Protein AF-A0A2D8CSH1-F1 (afdb_monomer_lite)

Radius of gyration: 17.4 Å; chains: 1; bounding box: 44×32×52 Å

Foldseek 3Di:
DPPQFDWWADQVFTDARHHVVVVVVVCVVVLHKDKDFDFPQDQDRVLLVVLRVVCRNVDPPDDGCVSVQVSRCVSVVHHDPDPDPVSVVVVCVVVVGGPDMDIGSDPPVPPPHDPPDPDDDPVNVVVVVVVVVVVVVVVVVVVVD

Secondary structure (DSSP, 8-state):
-BTTEEEEEETTEEEEEEEHHHHHHHHHHTT--EEEEEE-----HHHHHHHHHHTSS--TT--TTHHHHHHHHHHHTS----SSHHHHHHHHHHTT-EEEEEEESS-STTTTS--------HHHHHHHHHHHHHHHHHHHHHHT-

pLDDT: mean 80.92, std 12.65, range [40.88, 94.69]

Sequence (145 aa):
MLGNKYYSCTVNGLKLGFSFTQFFQILSRKKQKVVIFNTSLNLDKKLVESVFVEYQNLGVDYSCYKPLKRCFELVKNKPINAEFVYELIELLTVENNITATYHFGFDLISNDKLVEIPRYNKQDVVNCINNAKIELERKIKTAVY

Structure (mmCIF, N/CA/C/O backbone):
data_AF-A0A2D8CSH1-F1
#
_entry.id   AF-A0A2D8CSH1-F1
#
loop_
_atom_site.group_PDB
_atom_site.id
_atom_site.type_symbol
_atom_site.label_atom_id
_atom_site.label_alt_id
_atom_site.label_comp_id
_atom_site.label_asym_id
_atom_site.label_entity_id
_atom_site.label_seq_id
_atom_site.pdbx_PDB_ins_code
_atom_site.Cartn_x
_atom_site.Cartn_y
_atom_site.Cartn_z
_atom_site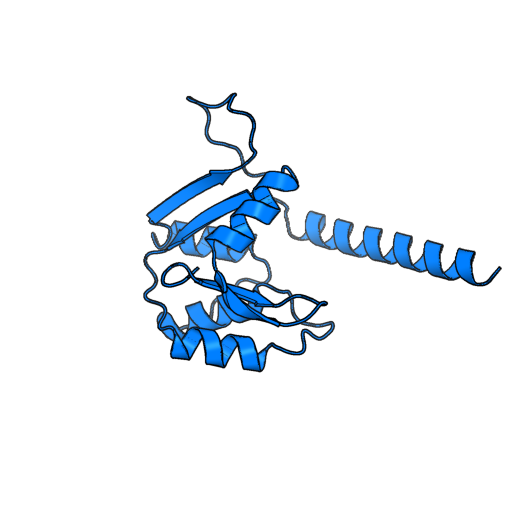.occupancy
_atom_site.B_iso_or_equiv
_atom_site.auth_seq_id
_atom_site.auth_comp_id
_atom_site.auth_asym_id
_atom_site.auth_atom_id
_atom_site.pdbx_PDB_model_num
ATOM 1 N N . MET A 1 1 ? -0.593 -4.639 4.825 1.00 81.06 1 MET A N 1
ATOM 2 C CA . MET A 1 1 ? -0.342 -6.009 5.332 1.00 81.06 1 MET A CA 1
ATOM 3 C C . MET A 1 1 ? -1.636 -6.520 5.917 1.00 81.06 1 MET A C 1
ATOM 5 O O . MET A 1 1 ? -2.386 -5.702 6.428 1.00 81.06 1 MET A O 1
ATOM 9 N N . LEU A 1 2 ? -1.891 -7.824 5.860 1.00 83.06 2 LEU A N 1
ATOM 10 C CA . LEU A 1 2 ? -3.068 -8.414 6.495 1.00 83.06 2 LEU A CA 1
ATOM 11 C C . LEU A 1 2 ? -2.696 -9.778 7.078 1.00 83.06 2 LEU A C 1
ATOM 13 O O . LEU A 1 2 ? -2.189 -10.626 6.348 1.00 83.06 2 LEU A O 1
ATOM 17 N N . GLY A 1 3 ? -2.877 -9.970 8.389 1.00 82.56 3 GLY A N 1
ATOM 18 C CA . GLY A 1 3 ? -2.579 -11.239 9.071 1.00 82.56 3 GLY A CA 1
ATOM 19 C C . GLY A 1 3 ? -1.148 -11.755 8.847 1.00 82.56 3 GLY A C 1
ATOM 20 O O . GLY A 1 3 ? -0.965 -12.896 8.431 1.00 82.56 3 GLY A O 1
ATOM 21 N N . ASN A 1 4 ? -0.128 -10.909 9.045 1.00 83.69 4 ASN A N 1
ATOM 22 C CA . ASN A 1 4 ? 1.294 -11.201 8.762 1.00 83.69 4 ASN A CA 1
ATOM 23 C C . ASN A 1 4 ? 1.622 -11.556 7.301 1.00 83.69 4 ASN A C 1
ATOM 25 O O . ASN A 1 4 ? 2.725 -12.025 6.996 1.00 83.69 4 ASN A O 1
ATOM 29 N N . LYS A 1 5 ? 0.690 -11.304 6.377 1.00 90.19 5 LYS A N 1
ATOM 30 C CA . LYS A 1 5 ? 0.899 -11.474 4.944 1.00 90.19 5 LYS A CA 1
ATOM 31 C C . LYS A 1 5 ? 1.065 -10.137 4.229 1.00 90.19 5 LYS A C 1
ATOM 33 O O . LYS A 1 5 ? 0.420 -9.128 4.544 1.00 90.19 5 LYS A O 1
ATOM 38 N N . TYR A 1 6 ? 1.957 -10.151 3.253 1.00 90.31 6 TYR A N 1
ATOM 39 C CA . TYR A 1 6 ? 2.284 -9.050 2.370 1.00 90.31 6 TYR A CA 1
ATOM 40 C C . TYR A 1 6 ? 1.605 -9.244 1.014 1.00 90.31 6 TYR A C 1
ATOM 42 O O . TYR A 1 6 ? 1.632 -10.338 0.445 1.00 90.31 6 TYR A O 1
ATOM 50 N N . TYR A 1 7 ? 1.026 -8.154 0.516 1.00 90.69 7 TYR A N 1
ATOM 51 C CA . TYR A 1 7 ? 0.347 -8.077 -0.769 1.00 90.69 7 TYR A CA 1
ATOM 52 C C . TYR A 1 7 ? 0.901 -6.867 -1.515 1.00 90.69 7 TYR A C 1
ATOM 54 O O . TYR A 1 7 ? 0.975 -5.776 -0.942 1.00 90.69 7 TYR A O 1
ATOM 62 N N . SER A 1 8 ? 1.320 -7.052 -2.762 1.00 88.00 8 SER A N 1
ATOM 63 C CA . SER A 1 8 ? 1.754 -5.953 -3.620 1.00 88.00 8 SER A CA 1
ATOM 64 C C . SER A 1 8 ? 1.521 -6.255 -5.085 1.00 88.00 8 SER A C 1
ATOM 66 O O . SER A 1 8 ? 1.567 -7.407 -5.509 1.00 88.00 8 SER A O 1
ATOM 68 N N . CYS A 1 9 ? 1.311 -5.193 -5.856 1.00 86.06 9 CYS A N 1
ATOM 69 C CA . CYS A 1 9 ? 1.357 -5.251 -7.302 1.00 86.06 9 CYS A CA 1
ATOM 70 C C . CYS A 1 9 ? 2.485 -4.342 -7.793 1.00 86.06 9 CYS A C 1
ATOM 72 O O . CYS A 1 9 ? 2.626 -3.207 -7.333 1.00 86.06 9 CYS A O 1
ATOM 74 N N . THR A 1 10 ? 3.327 -4.858 -8.683 1.00 79.38 10 THR A N 1
ATOM 75 C CA . THR A 1 10 ? 4.445 -4.124 -9.286 1.00 79.38 10 THR A CA 1
ATOM 76 C C . THR A 1 10 ? 4.508 -4.430 -10.776 1.00 79.38 10 THR A C 1
ATOM 78 O O . THR A 1 10 ? 3.927 -5.413 -11.224 1.00 79.38 10 THR A O 1
ATOM 81 N N . VAL A 1 11 ? 5.275 -3.650 -11.540 1.00 74.62 11 VAL A N 1
ATOM 82 C CA . VAL A 1 11 ? 5.567 -3.96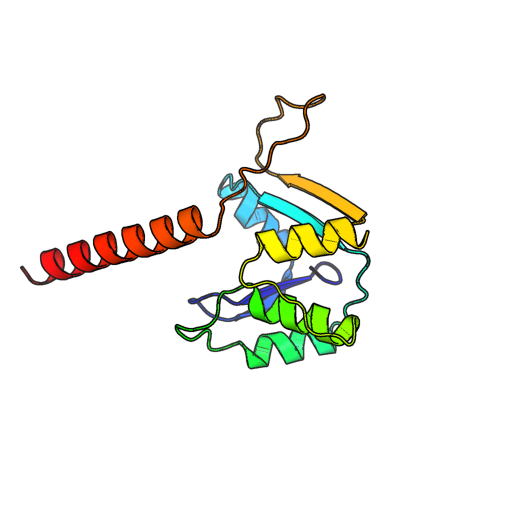5 -12.953 1.00 74.62 11 VAL A CA 1
ATOM 83 C C . VAL A 1 11 ? 6.193 -5.354 -13.140 1.00 74.62 11 VAL A C 1
ATOM 85 O O . VAL A 1 11 ? 6.062 -5.956 -14.195 1.00 74.62 11 VAL A O 1
ATOM 88 N N . ASN A 1 12 ? 6.828 -5.891 -12.093 1.00 74.69 12 ASN A N 1
ATOM 89 C CA . ASN A 1 12 ? 7.425 -7.227 -12.079 1.00 74.69 12 ASN A CA 1
ATOM 90 C C . ASN A 1 12 ? 6.424 -8.327 -11.681 1.00 74.69 12 ASN A C 1
ATOM 92 O O . ASN A 1 12 ? 6.826 -9.451 -11.385 1.00 74.69 12 ASN A O 1
ATOM 96 N N . GLY A 1 13 ? 5.134 -7.998 -11.611 1.00 78.38 13 GLY A N 1
ATOM 97 C CA . GLY A 1 13 ? 4.058 -8.917 -11.277 1.00 78.38 13 GLY A CA 1
ATOM 98 C C . GLY A 1 13 ? 3.508 -8.759 -9.863 1.00 78.38 13 GLY A C 1
ATOM 99 O O . GLY A 1 13 ? 3.837 -7.832 -9.106 1.00 78.38 13 GLY A O 1
ATOM 100 N N . LEU A 1 14 ? 2.629 -9.703 -9.539 1.00 87.00 14 LEU A N 1
ATOM 101 C CA . LEU A 1 14 ? 1.789 -9.714 -8.354 1.00 87.00 14 LEU A CA 1
ATOM 102 C C . LEU A 1 14 ? 2.391 -10.588 -7.244 1.00 87.00 14 LEU A C 1
ATOM 104 O O . LEU A 1 14 ? 2.854 -11.701 -7.487 1.00 87.00 14 LEU A O 1
ATOM 108 N N . LYS A 1 15 ? 2.349 -10.097 -6.003 1.00 87.50 15 LYS A N 1
ATOM 109 C CA . LYS A 1 15 ? 2.684 -10.862 -4.796 1.00 87.50 15 LYS A CA 1
ATOM 110 C C . LYS A 1 15 ? 1.454 -10.930 -3.904 1.00 87.50 15 LYS A C 1
ATOM 112 O O . LYS A 1 15 ? 1.034 -9.906 -3.375 1.00 87.50 15 LYS A O 1
ATOM 117 N N . LEU A 1 16 ? 0.910 -12.130 -3.711 1.00 89.06 16 LEU A N 1
ATOM 118 C CA . LEU A 1 16 ? -0.224 -12.387 -2.819 1.00 89.06 16 LEU A CA 1
ATOM 119 C C . LEU A 1 16 ? 0.216 -13.271 -1.658 1.00 89.06 16 LEU A C 1
ATOM 121 O O . LEU A 1 16 ? 0.900 -14.271 -1.861 1.00 89.06 16 LEU A O 1
ATOM 125 N N . GLY A 1 17 ? -0.179 -12.917 -0.436 1.00 85.94 17 GLY A N 1
ATOM 126 C CA . GLY A 1 17 ? -0.021 -13.816 0.705 1.00 85.94 17 GLY A CA 1
ATOM 127 C C . GLY A 1 17 ? 1.432 -14.098 1.119 1.00 85.94 17 GLY A C 1
ATOM 128 O O . GLY A 1 17 ? 1.681 -15.075 1.834 1.00 85.94 17 GLY A O 1
ATOM 129 N N . PHE A 1 18 ? 2.401 -13.280 0.688 1.00 86.94 18 PHE A N 1
ATOM 130 C CA . PHE A 1 18 ? 3.819 -13.520 0.968 1.00 86.94 18 PHE A CA 1
ATOM 131 C C . PHE A 1 18 ? 4.122 -13.289 2.452 1.00 86.94 18 PHE A C 1
ATOM 133 O O . PHE A 1 18 ? 3.495 -12.443 3.087 1.00 86.94 18 PHE A O 1
ATOM 140 N N . SER A 1 19 ? 5.070 -14.023 3.038 1.00 89.75 19 SER A N 1
ATOM 141 C CA . SER A 1 19 ? 5.417 -13.816 4.450 1.00 89.75 19 SER A CA 1
ATOM 142 C C . SER A 1 19 ? 5.963 -12.403 4.660 1.00 89.75 19 SER A C 1
ATOM 144 O O . SER A 1 19 ? 6.964 -12.025 4.041 1.00 89.75 19 SER A O 1
ATOM 146 N N . PHE A 1 20 ? 5.332 -11.625 5.547 1.00 86.19 20 PHE A N 1
ATOM 147 C CA . PHE A 1 20 ? 5.831 -10.289 5.860 1.00 86.19 20 PHE A CA 1
ATOM 148 C C . PHE A 1 20 ? 7.241 -10.348 6.450 1.00 86.19 20 PHE A C 1
ATOM 150 O O . PHE A 1 20 ? 8.078 -9.539 6.074 1.00 86.19 20 PHE A O 1
ATOM 157 N N . THR A 1 21 ? 7.552 -11.344 7.282 1.00 87.69 21 THR A N 1
ATOM 158 C CA . THR A 1 21 ? 8.894 -11.522 7.853 1.00 87.69 21 THR A CA 1
ATOM 159 C C . THR A 1 21 ? 9.957 -11.684 6.768 1.00 87.69 21 THR A C 1
ATOM 161 O O . THR A 1 21 ? 10.997 -11.032 6.822 1.00 87.69 21 THR A O 1
ATOM 164 N N . GLN A 1 22 ? 9.686 -12.500 5.744 1.00 86.19 22 GLN A N 1
ATOM 165 C CA . GLN A 1 22 ? 10.612 -12.685 4.621 1.00 86.19 22 GLN A CA 1
ATOM 166 C C . GLN A 1 22 ? 10.767 -11.396 3.809 1.00 86.19 22 GLN A C 1
ATOM 168 O O . GLN A 1 22 ? 11.878 -11.012 3.448 1.00 86.19 22 GLN A O 1
ATOM 173 N N . PHE A 1 23 ? 9.661 -10.694 3.552 1.00 85.56 23 PHE A N 1
ATOM 174 C CA . PHE A 1 23 ? 9.699 -9.400 2.875 1.00 85.56 23 PHE A CA 1
ATOM 175 C C . PHE A 1 23 ? 10.496 -8.356 3.674 1.00 85.56 23 PHE A C 1
ATOM 177 O O . PHE A 1 23 ? 11.346 -7.659 3.123 1.00 85.56 23 PHE A O 1
ATOM 184 N N . PHE A 1 24 ? 10.279 -8.287 4.984 1.00 86.00 24 PHE A N 1
ATOM 185 C CA . PHE A 1 24 ? 10.940 -7.343 5.873 1.00 86.00 24 PHE A CA 1
ATOM 186 C C . PHE A 1 24 ? 12.447 -7.603 5.979 1.00 86.00 24 PHE A C 1
ATOM 188 O O . PHE A 1 24 ? 13.239 -6.663 5.959 1.00 86.00 24 PHE A O 1
ATOM 195 N N . GLN A 1 25 ? 12.873 -8.870 5.984 1.00 87.12 25 GLN A N 1
ATOM 196 C CA . GLN A 1 25 ? 14.294 -9.226 5.907 1.00 87.12 25 GLN A CA 1
ATOM 197 C C . GLN A 1 25 ? 14.960 -8.678 4.637 1.00 87.12 25 GLN A C 1
ATOM 199 O O . GLN A 1 25 ? 16.108 -8.235 4.691 1.00 87.12 25 GLN A O 1
ATOM 204 N N . ILE A 1 26 ? 14.253 -8.664 3.500 1.00 86.81 26 ILE A N 1
ATOM 205 C CA . ILE A 1 26 ? 14.770 -8.083 2.252 1.00 86.81 26 ILE A CA 1
ATOM 206 C C . ILE A 1 26 ? 14.951 -6.568 2.400 1.00 86.81 26 ILE A C 1
ATOM 208 O O . ILE A 1 26 ? 16.009 -6.053 2.037 1.00 86.81 26 ILE A O 1
ATOM 212 N N . LEU A 1 27 ? 13.955 -5.865 2.954 1.00 86.00 27 LEU A N 1
ATOM 213 C CA . LEU A 1 27 ? 14.038 -4.419 3.206 1.00 86.00 27 LEU A CA 1
ATOM 214 C C . LEU A 1 27 ? 15.215 -4.072 4.126 1.00 86.00 27 LEU A C 1
ATOM 216 O O . LEU A 1 27 ? 15.988 -3.158 3.835 1.00 86.00 27 LEU A O 1
ATOM 220 N N . SER A 1 28 ? 15.379 -4.850 5.198 1.00 85.75 28 SER A N 1
ATOM 221 C CA . SER A 1 28 ? 16.461 -4.699 6.170 1.00 85.75 28 SER A CA 1
ATOM 222 C C . SER A 1 28 ? 17.840 -4.881 5.538 1.00 85.75 28 SER A C 1
ATOM 224 O O . SER A 1 28 ? 18.689 -3.999 5.660 1.00 85.75 28 SER A O 1
ATOM 226 N N . ARG A 1 29 ? 18.051 -5.966 4.779 1.00 88.12 29 ARG A N 1
ATOM 227 C CA . ARG A 1 29 ? 19.329 -6.230 4.092 1.00 88.12 29 ARG A CA 1
ATOM 228 C C . ARG A 1 29 ? 19.700 -5.132 3.098 1.00 88.12 29 ARG A C 1
ATOM 230 O O . ARG A 1 29 ? 20.874 -4.804 2.963 1.00 88.12 29 ARG A O 1
ATOM 237 N N . LYS A 1 30 ? 18.706 -4.553 2.420 1.00 88.12 30 LYS A N 1
ATOM 238 C CA . LYS A 1 30 ? 18.901 -3.451 1.467 1.00 88.12 30 LYS A CA 1
ATOM 239 C C . LYS A 1 30 ? 19.048 -2.078 2.129 1.00 88.12 30 LYS A C 1
ATOM 241 O O . LYS A 1 30 ? 19.212 -1.100 1.407 1.00 88.12 30 LYS A O 1
ATOM 246 N N . LYS A 1 31 ? 18.978 -1.991 3.466 1.00 85.00 31 LYS A N 1
ATOM 247 C CA . LYS A 1 31 ? 18.979 -0.729 4.230 1.00 85.00 31 LYS A CA 1
ATOM 248 C C . LYS A 1 31 ? 17.953 0.275 3.691 1.00 85.00 31 LYS A C 1
ATOM 250 O O . LYS A 1 31 ? 18.213 1.473 3.601 1.00 85.00 31 LYS A O 1
ATOM 255 N N . GLN A 1 32 ? 16.793 -0.229 3.276 1.00 84.81 32 GLN A N 1
ATOM 256 C CA . GLN A 1 32 ? 15.771 0.601 2.659 1.00 84.81 32 GLN A CA 1
ATOM 257 C C . GLN A 1 32 ? 15.021 1.392 3.736 1.00 84.81 32 GLN A C 1
ATOM 259 O O . GLN A 1 32 ? 14.565 0.816 4.724 1.00 84.81 32 GLN A O 1
ATOM 264 N N . LYS A 1 33 ? 14.873 2.703 3.524 1.00 84.38 33 LYS A N 1
ATOM 265 C CA . LYS A 1 33 ? 14.057 3.580 4.374 1.00 84.38 33 LYS A CA 1
ATOM 266 C C . LYS A 1 33 ? 12.581 3.348 4.057 1.00 84.38 33 LYS A C 1
ATOM 268 O O . LYS A 1 33 ? 12.179 3.482 2.901 1.00 84.38 33 LYS A O 1
ATOM 273 N N . VAL A 1 34 ? 11.787 2.954 5.053 1.00 84.44 34 VAL A N 1
ATOM 274 C CA . VAL A 1 34 ? 10.375 2.578 4.868 1.00 84.44 34 VAL A CA 1
ATOM 275 C C . VAL A 1 34 ? 9.517 3.137 5.995 1.00 84.44 34 VAL A C 1
ATOM 277 O O . VAL A 1 34 ? 9.833 2.956 7.169 1.00 84.44 34 VAL A O 1
ATOM 280 N N . VAL A 1 35 ? 8.411 3.781 5.626 1.00 84.56 35 VAL A N 1
ATOM 281 C CA . VAL A 1 35 ? 7.349 4.179 6.555 1.00 84.56 35 VAL A CA 1
ATOM 282 C C . VAL A 1 35 ? 6.212 3.170 6.449 1.00 84.56 35 VAL A C 1
ATOM 284 O O . VAL A 1 35 ? 5.786 2.817 5.347 1.00 84.56 35 VAL A O 1
ATOM 287 N N . ILE A 1 36 ? 5.739 2.682 7.590 1.00 86.12 36 ILE A N 1
ATOM 288 C CA . ILE A 1 36 ? 4.659 1.703 7.684 1.00 86.12 36 ILE A CA 1
ATOM 289 C C . ILE A 1 36 ? 3.506 2.341 8.446 1.00 86.12 36 ILE A C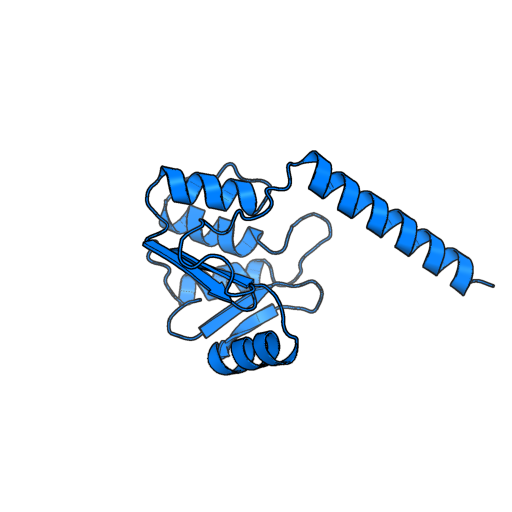 1
ATOM 291 O O . ILE A 1 36 ? 3.652 2.695 9.612 1.00 86.12 36 ILE A O 1
ATOM 295 N N . PHE A 1 37 ? 2.350 2.432 7.797 1.00 87.88 37 PHE A N 1
ATOM 296 C CA . PHE A 1 37 ? 1.114 2.899 8.414 1.00 87.88 37 PHE A CA 1
ATOM 297 C C . PHE A 1 37 ? 0.262 1.702 8.827 1.00 87.88 37 PHE A C 1
ATOM 299 O O . PHE A 1 37 ? 0.004 0.807 8.016 1.00 87.88 37 PHE A O 1
ATOM 306 N N . ASN A 1 38 ? -0.170 1.689 10.084 1.00 89.06 38 ASN A N 1
ATOM 307 C CA . ASN A 1 38 ? -1.219 0.799 10.553 1.00 89.06 38 ASN A CA 1
ATOM 308 C C . ASN A 1 38 ? -2.569 1.501 10.412 1.00 89.06 38 ASN A C 1
ATOM 310 O O . ASN A 1 38 ? -2.679 2.689 10.719 1.00 89.06 38 ASN A O 1
ATOM 314 N N . THR A 1 39 ? -3.581 0.777 9.939 1.00 90.25 39 THR A N 1
ATOM 315 C CA . THR A 1 39 ? -4.893 1.351 9.635 1.00 90.25 39 THR A CA 1
ATOM 316 C C . THR A 1 39 ? -6.000 0.636 10.389 1.00 90.25 39 THR A C 1
ATOM 318 O O . THR A 1 39 ? -5.985 -0.591 10.454 1.00 90.25 39 THR A O 1
ATOM 321 N N . SER A 1 40 ? -7.009 1.371 10.857 1.00 90.62 40 SER A N 1
ATOM 322 C CA . SER A 1 40 ? -8.221 0.807 11.478 1.00 90.62 40 SER A CA 1
ATOM 323 C C . SER A 1 40 ? -9.205 0.200 10.468 1.00 90.62 40 SER A C 1
ATOM 325 O O . SER A 1 40 ? -10.210 -0.391 10.860 1.00 90.62 40 SER A O 1
ATOM 327 N N . LEU A 1 41 ? -8.933 0.330 9.165 1.00 90.00 41 LEU A N 1
ATOM 328 C CA . LEU A 1 41 ? -9.782 -0.210 8.108 1.00 90.00 41 LEU A CA 1
ATOM 329 C C . LEU A 1 41 ? -9.787 -1.741 8.136 1.00 90.00 41 LEU A C 1
ATOM 331 O O . LEU A 1 41 ? -8.752 -2.387 7.961 1.00 90.00 41 LEU A O 1
ATOM 335 N N . ASN A 1 42 ? -10.977 -2.312 8.314 1.00 88.31 42 ASN A N 1
ATOM 336 C CA . ASN A 1 42 ? -11.170 -3.752 8.387 1.00 88.31 42 ASN A CA 1
ATOM 337 C C . ASN A 1 42 ? -11.186 -4.370 6.982 1.00 88.31 42 ASN A C 1
ATOM 339 O O . ASN A 1 42 ? -12.230 -4.489 6.342 1.00 88.31 42 ASN A O 1
ATOM 343 N N . LEU A 1 43 ? -10.000 -4.706 6.480 1.00 90.81 43 LEU A N 1
ATOM 344 C CA . LEU A 1 43 ? -9.831 -5.391 5.204 1.00 90.81 43 LEU A CA 1
ATOM 345 C C . LEU A 1 43 ? -9.986 -6.904 5.383 1.00 90.81 43 LEU A C 1
ATOM 347 O O . LEU A 1 43 ? -9.224 -7.521 6.125 1.00 90.81 43 LEU A O 1
ATOM 351 N N . ASP A 1 44 ? -10.909 -7.516 4.644 1.00 90.12 44 ASP A N 1
ATOM 352 C CA . ASP A 1 44 ? -10.987 -8.974 4.541 1.00 90.12 44 ASP A CA 1
ATOM 353 C C . ASP A 1 44 ? -9.943 -9.529 3.555 1.00 90.12 44 ASP A C 1
ATOM 355 O O . ASP A 1 44 ? -9.609 -8.909 2.542 1.00 90.12 44 ASP A O 1
ATOM 359 N N . LYS A 1 45 ? -9.438 -10.737 3.831 1.00 91.50 45 LYS A N 1
ATOM 360 C CA . LYS A 1 45 ? -8.418 -11.384 2.998 1.00 91.50 45 LYS A CA 1
ATOM 361 C C . LYS A 1 45 ? -8.930 -11.684 1.592 1.00 91.50 45 LYS A C 1
ATOM 363 O O . LYS A 1 45 ? -8.203 -11.415 0.636 1.00 91.50 45 LYS A O 1
ATOM 368 N N . LYS A 1 46 ? -10.143 -12.231 1.457 1.00 92.25 46 LYS A N 1
ATOM 369 C CA . LYS A 1 46 ? -10.695 -12.598 0.146 1.00 92.25 46 LYS A CA 1
ATOM 370 C C . LYS A 1 46 ? -10.896 -11.354 -0.709 1.00 92.25 46 LYS A C 1
ATOM 372 O O . LYS A 1 46 ? -10.553 -11.385 -1.883 1.00 92.25 46 LYS A O 1
ATOM 377 N N . LEU A 1 47 ? -11.366 -10.263 -0.097 1.00 93.19 47 LEU A N 1
ATOM 378 C CA . LEU A 1 47 ? -11.488 -8.958 -0.751 1.00 93.19 47 LEU A CA 1
ATOM 379 C C . LEU A 1 47 ? -10.134 -8.449 -1.265 1.00 93.19 47 LEU A C 1
ATOM 381 O O . LEU A 1 47 ? -10.020 -8.022 -2.410 1.00 93.19 47 LEU A O 1
ATOM 385 N N . VAL A 1 48 ? -9.097 -8.482 -0.423 1.00 92.75 48 VAL A N 1
ATOM 386 C CA . VAL A 1 48 ? -7.762 -8.014 -0.822 1.00 92.75 48 VAL A CA 1
ATOM 387 C C . VAL A 1 48 ? -7.207 -8.865 -1.961 1.00 92.75 48 VAL A C 1
ATOM 389 O O . VAL A 1 48 ? -6.686 -8.320 -2.929 1.00 92.75 48 VAL A O 1
ATOM 392 N N . GLU A 1 49 ? -7.324 -10.189 -1.877 1.00 93.50 49 GLU A N 1
ATOM 393 C CA . GLU A 1 49 ? -6.844 -11.082 -2.933 1.00 93.50 49 GLU A CA 1
ATOM 394 C C . GLU A 1 49 ? -7.611 -10.877 -4.244 1.00 93.50 49 GLU A C 1
ATOM 396 O O . GLU A 1 49 ? -6.967 -10.745 -5.285 1.00 93.50 49 GLU A O 1
ATOM 401 N N . SER A 1 50 ? -8.945 -10.770 -4.204 1.00 92.94 50 SER A N 1
ATOM 402 C CA . SER A 1 50 ? -9.755 -10.561 -5.410 1.00 92.94 50 SER A CA 1
ATOM 403 C C . SER A 1 50 ? -9.402 -9.247 -6.100 1.00 92.94 50 SER A C 1
ATOM 405 O O . SER A 1 50 ? -9.119 -9.242 -7.295 1.00 92.94 50 SER A O 1
ATOM 407 N N . VAL A 1 51 ? -9.313 -8.154 -5.335 1.00 93.06 51 VAL A N 1
ATOM 408 C CA . VAL A 1 51 ? -8.943 -6.844 -5.876 1.00 93.06 51 VAL A CA 1
ATOM 409 C C . VAL A 1 51 ? -7.542 -6.895 -6.473 1.00 93.06 51 VAL A C 1
ATOM 411 O O . VAL A 1 51 ? -7.342 -6.466 -7.599 1.00 93.06 51 VAL A O 1
ATOM 414 N N . PHE A 1 52 ? -6.544 -7.439 -5.777 1.00 91.31 52 PHE A N 1
ATOM 415 C CA . PHE A 1 52 ? -5.177 -7.433 -6.306 1.00 91.31 52 PHE A CA 1
ATOM 416 C C . PHE A 1 52 ? -5.019 -8.262 -7.591 1.00 91.31 52 PHE A C 1
ATOM 418 O O . PHE A 1 52 ? -4.210 -7.888 -8.441 1.00 91.31 52 PHE A O 1
ATOM 425 N N . VAL A 1 53 ? -5.797 -9.335 -7.762 1.00 90.44 53 VAL A N 1
ATOM 426 C CA . VAL A 1 53 ? -5.835 -10.113 -9.012 1.00 90.44 53 VAL A CA 1
ATOM 427 C C . VAL A 1 53 ? -6.402 -9.290 -10.174 1.00 90.44 53 VAL A C 1
ATOM 429 O O . VAL A 1 53 ? -5.838 -9.339 -11.264 1.00 90.44 53 VAL A O 1
ATOM 432 N N . GLU A 1 54 ? -7.434 -8.467 -9.953 1.00 88.69 54 GLU A N 1
ATOM 433 C CA . GLU A 1 54 ? -7.980 -7.565 -10.990 1.00 88.69 54 GLU A CA 1
ATOM 434 C C . GLU A 1 54 ? -6.923 -6.591 -11.536 1.00 88.69 54 GLU A C 1
ATOM 436 O O . GLU A 1 54 ? -6.963 -6.201 -12.702 1.00 88.69 54 GLU A O 1
ATOM 441 N N . TYR A 1 55 ? -5.938 -6.238 -10.710 1.00 85.25 55 TYR A N 1
ATOM 442 C CA . TYR A 1 55 ? -4.834 -5.350 -11.071 1.00 85.25 55 TYR A CA 1
ATOM 443 C C . TYR A 1 55 ? -3.521 -6.093 -11.371 1.00 85.25 55 TYR A C 1
ATOM 445 O O . TYR A 1 55 ? -2.464 -5.463 -11.357 1.00 85.25 55 TYR A O 1
ATOM 453 N N . GLN A 1 56 ? -3.545 -7.408 -11.631 1.00 77.56 56 GLN A N 1
ATOM 454 C CA . GLN A 1 56 ? -2.338 -8.210 -11.891 1.00 77.56 56 GLN A CA 1
ATOM 455 C C . GLN A 1 56 ? -1.502 -7.659 -13.056 1.00 77.56 56 GLN A C 1
ATOM 457 O O . GLN A 1 56 ? -0.272 -7.640 -12.985 1.00 77.56 56 GLN A O 1
ATOM 462 N N . ASN A 1 57 ? -2.170 -7.186 -14.106 1.00 71.69 57 ASN A N 1
ATOM 463 C CA . ASN A 1 57 ? -1.537 -6.536 -15.244 1.00 71.69 57 ASN A CA 1
ATOM 464 C C . ASN A 1 57 ? -1.545 -5.025 -15.007 1.00 71.69 57 ASN A C 1
ATOM 466 O O . ASN A 1 57 ? -2.429 -4.321 -15.496 1.00 71.69 57 ASN A O 1
ATOM 470 N N . LEU A 1 58 ? -0.584 -4.523 -14.226 1.00 65.56 58 LEU A N 1
ATOM 471 C CA . LEU A 1 58 ? -0.376 -3.080 -14.099 1.00 65.56 58 LEU A CA 1
ATOM 472 C C . LEU A 1 58 ? -0.009 -2.507 -15.475 1.00 65.56 58 LEU A C 1
ATOM 474 O O . LEU A 1 58 ? 1.140 -2.581 -15.906 1.00 65.56 58 LEU A O 1
ATOM 478 N N . GLY A 1 59 ? -1.014 -1.979 -16.172 1.00 60.94 59 GLY A N 1
ATOM 479 C CA . GLY A 1 59 ? -0.845 -1.225 -17.407 1.00 60.94 59 GLY A CA 1
ATOM 480 C C . GLY A 1 59 ? -0.249 0.160 -17.155 1.00 60.94 59 GLY A C 1
ATOM 481 O O . GLY A 1 59 ? -0.095 0.600 -16.015 1.00 60.94 59 GLY A O 1
ATOM 482 N N . VAL A 1 60 ? 0.050 0.868 -18.245 1.00 57.22 60 VAL A N 1
ATOM 483 C CA . VAL A 1 60 ? 0.690 2.198 -18.244 1.00 57.22 60 VAL A CA 1
ATOM 484 C C . VAL A 1 60 ? -0.119 3.245 -17.454 1.00 57.22 60 VAL A C 1
ATOM 486 O O . VAL A 1 60 ? 0.455 4.193 -16.920 1.00 57.22 60 VAL A O 1
ATOM 489 N N . ASP A 1 61 ? -1.429 3.039 -17.293 1.00 58.56 61 ASP A N 1
ATOM 490 C CA . ASP A 1 61 ? -2.364 4.062 -16.802 1.00 58.56 61 ASP A CA 1
ATOM 491 C C . ASP A 1 61 ? -2.669 3.978 -15.289 1.00 58.56 61 ASP A C 1
ATOM 493 O O . ASP A 1 61 ? -3.483 4.737 -14.743 1.00 58.56 61 ASP A O 1
ATOM 497 N N . TYR A 1 62 ? -2.064 3.029 -14.565 1.00 67.19 62 TYR A N 1
ATOM 498 C CA . TYR A 1 62 ? -2.426 2.728 -13.176 1.00 67.19 62 TYR A CA 1
ATOM 499 C C . TYR A 1 62 ? -1.177 2.547 -12.300 1.00 67.19 62 TYR A C 1
ATOM 501 O O . TYR A 1 62 ? -0.330 1.697 -12.546 1.00 67.19 62 TYR A O 1
ATOM 509 N N . SER A 1 63 ? -1.061 3.353 -11.240 1.00 68.44 63 SER A N 1
ATOM 510 C CA . SER A 1 63 ? 0.024 3.248 -10.261 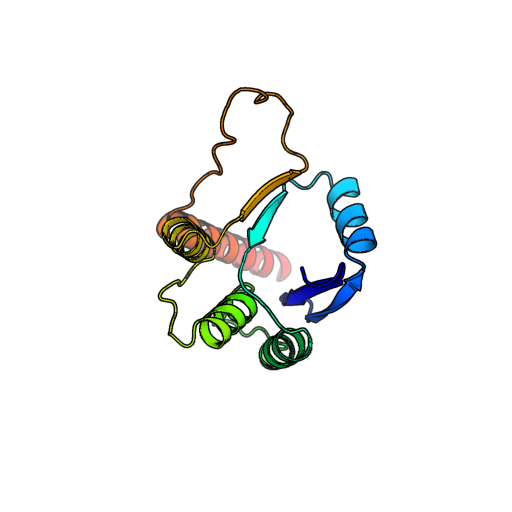1.00 68.44 63 SER A CA 1
ATOM 511 C C . SER A 1 63 ? -0.185 2.068 -9.304 1.00 68.44 63 SER A C 1
ATOM 513 O O . SER A 1 63 ? -1.306 1.617 -9.056 1.00 68.44 63 SER A O 1
ATOM 515 N N . CYS A 1 64 ? 0.906 1.589 -8.703 1.00 74.88 64 CYS A N 1
ATOM 516 C CA . CYS A 1 64 ? 0.918 0.403 -7.841 1.00 74.88 64 CYS A CA 1
ATOM 517 C C . CYS A 1 64 ? 0.069 0.511 -6.556 1.00 74.88 64 CYS A C 1
ATOM 519 O O . CYS A 1 64 ? -0.165 -0.508 -5.908 1.00 74.88 64 CYS A O 1
ATOM 521 N N . TYR A 1 65 ? -0.416 1.706 -6.182 1.00 84.44 65 TYR A N 1
ATOM 522 C CA . TYR A 1 65 ? -1.293 1.892 -5.017 1.00 84.44 65 TYR A CA 1
ATOM 523 C C . TYR A 1 65 ? -2.790 1.760 -5.353 1.00 84.44 65 TYR A C 1
ATOM 525 O O . TYR A 1 65 ? -3.605 1.655 -4.437 1.00 84.44 65 TYR A O 1
ATOM 533 N N . LYS A 1 66 ? -3.186 1.729 -6.635 1.00 87.12 66 LYS A N 1
ATOM 534 C CA . LYS A 1 66 ? -4.605 1.633 -7.022 1.00 87.12 66 LYS A CA 1
ATOM 535 C C . LYS A 1 66 ? -5.343 0.393 -6.483 1.00 87.12 66 LYS A C 1
ATOM 537 O O . LYS A 1 66 ? -6.476 0.579 -6.043 1.00 87.12 66 LYS A O 1
ATOM 542 N N . PRO A 1 67 ? -4.742 -0.811 -6.393 1.00 90.00 67 PRO A N 1
ATOM 543 C CA . PRO A 1 67 ? -5.393 -1.946 -5.732 1.00 90.00 67 PRO A CA 1
ATOM 544 C C . PRO A 1 67 ? -5.719 -1.639 -4.264 1.00 90.00 67 PRO A C 1
ATOM 546 O O . PRO A 1 67 ? -6.808 -1.930 -3.781 1.00 90.00 67 PRO A O 1
ATOM 549 N N . LEU A 1 68 ? -4.801 -0.967 -3.557 1.00 90.25 68 LEU A N 1
ATOM 550 C CA . LEU A 1 68 ? -5.009 -0.553 -2.169 1.00 90.25 68 LEU A CA 1
ATOM 551 C C . LEU A 1 68 ? -6.127 0.491 -2.052 1.00 90.25 68 LEU A C 1
ATOM 553 O O . LEU A 1 68 ? -6.995 0.366 -1.189 1.00 90.25 68 LEU A O 1
ATOM 557 N N . LYS A 1 69 ? -6.134 1.492 -2.942 1.00 91.75 69 LYS A N 1
ATOM 558 C CA . LYS A 1 69 ? -7.214 2.483 -3.032 1.00 91.75 69 LYS A CA 1
ATOM 559 C C . LYS A 1 69 ? -8.567 1.795 -3.220 1.00 91.75 69 LYS A C 1
ATOM 561 O O . LYS A 1 69 ? -9.494 2.091 -2.472 1.00 91.75 69 LYS A O 1
ATOM 566 N N . ARG A 1 70 ? -8.660 0.845 -4.155 1.00 92.69 70 ARG A N 1
ATOM 567 C CA . ARG A 1 70 ? -9.896 0.111 -4.441 1.00 92.69 70 ARG A CA 1
ATOM 568 C C . ARG A 1 70 ? -10.386 -0.685 -3.232 1.00 92.69 70 ARG A C 1
ATOM 570 O O . ARG A 1 70 ? -11.569 -0.622 -2.912 1.00 92.69 70 ARG A O 1
ATOM 577 N N . CYS A 1 71 ? -9.488 -1.362 -2.513 1.00 93.88 71 CYS A N 1
ATOM 578 C CA . CYS A 1 71 ? -9.833 -2.029 -1.256 1.00 93.88 71 CYS A CA 1
ATOM 579 C C . CYS A 1 71 ? -10.456 -1.057 -0.240 1.00 93.88 71 CYS A C 1
ATOM 581 O O . CYS A 1 71 ? -11.465 -1.373 0.387 1.00 93.88 71 CYS A O 1
ATOM 583 N N . PHE A 1 72 ? -9.878 0.136 -0.086 1.00 93.44 72 PHE A N 1
ATOM 584 C CA . PHE A 1 72 ? -10.394 1.142 0.842 1.00 93.44 72 PHE A CA 1
ATOM 585 C C . PHE A 1 72 ? -11.732 1.739 0.401 1.00 93.44 72 PHE A C 1
ATOM 587 O O . PHE A 1 72 ? -12.590 1.963 1.250 1.00 93.44 72 PHE A O 1
ATOM 594 N N . GLU A 1 73 ? -11.937 1.965 -0.896 1.00 94.19 73 GLU A N 1
ATOM 595 C CA . GLU A 1 73 ? -13.226 2.414 -1.440 1.00 94.19 73 GLU A CA 1
ATOM 596 C C . GLU A 1 73 ? -14.340 1.403 -1.171 1.00 94.19 73 GLU A C 1
ATOM 598 O O . GLU A 1 73 ? -15.437 1.790 -0.769 1.00 94.19 73 GLU A O 1
ATOM 603 N N . LEU A 1 74 ? -14.044 0.109 -1.344 1.00 94.69 74 LEU A N 1
ATOM 604 C CA . LEU A 1 74 ? -14.991 -0.975 -1.085 1.00 94.69 74 LEU A CA 1
ATOM 605 C C . LEU A 1 74 ? -15.358 -1.062 0.400 1.00 94.69 74 LEU A C 1
ATOM 607 O O . LEU A 1 74 ? -16.538 -1.147 0.725 1.00 94.69 74 LEU A O 1
ATOM 611 N N . VAL A 1 75 ? -14.380 -0.967 1.308 1.00 93.25 75 VAL A N 1
ATOM 612 C CA . VAL A 1 75 ? -14.652 -0.991 2.758 1.00 93.25 75 VAL A CA 1
ATOM 613 C C . VAL A 1 75 ? -15.399 0.254 3.234 1.00 93.25 75 VAL A C 1
ATOM 615 O O . VAL A 1 75 ? -16.257 0.158 4.107 1.00 93.25 75 VAL A O 1
ATOM 618 N N . LYS A 1 76 ? -15.103 1.427 2.669 1.00 90.69 76 LYS A N 1
ATOM 619 C CA . LYS A 1 76 ? -15.766 2.685 3.047 1.00 90.69 76 LYS A CA 1
ATOM 620 C C . LYS A 1 76 ? -17.088 2.924 2.321 1.00 90.69 76 LYS A C 1
ATOM 622 O O . LYS A 1 76 ? -17.764 3.902 2.632 1.00 90.69 76 LYS A O 1
ATOM 627 N N . ASN A 1 77 ? -17.422 2.082 1.344 1.00 92.94 77 ASN A N 1
ATOM 628 C CA . ASN A 1 77 ? -18.566 2.241 0.453 1.00 92.94 77 ASN A CA 1
ATOM 629 C C . ASN A 1 77 ? -18.669 3.653 -0.167 1.00 92.94 77 ASN A C 1
ATOM 631 O O . ASN A 1 77 ? -19.749 4.236 -0.255 1.00 92.94 77 ASN A O 1
ATOM 635 N N . LYS A 1 78 ? -17.527 4.239 -0.555 1.00 92.50 78 LYS A N 1
ATOM 636 C CA . LYS A 1 78 ? -17.458 5.561 -1.200 1.00 92.50 78 LYS A CA 1
ATOM 637 C C . LYS A 1 78 ? -16.203 5.691 -2.067 1.00 92.50 78 LYS A C 1
ATOM 639 O O . LYS A 1 78 ? -15.179 5.092 -1.729 1.00 92.50 78 LYS A O 1
ATOM 644 N N . PRO A 1 79 ? -16.238 6.486 -3.150 1.00 91.81 79 PRO A N 1
ATOM 645 C CA . PRO A 1 79 ? -15.045 6.775 -3.938 1.00 91.81 79 PRO A CA 1
ATOM 646 C C . PRO A 1 79 ? -14.028 7.590 -3.126 1.00 91.81 79 PRO A C 1
ATOM 648 O O . PRO A 1 79 ? -14.399 8.428 -2.301 1.00 91.81 79 PRO A O 1
ATOM 651 N N . ILE A 1 80 ? -12.737 7.368 -3.380 1.00 91.69 80 ILE A N 1
ATOM 652 C CA . ILE A 1 80 ? -11.642 8.119 -2.758 1.00 91.69 80 ILE A CA 1
ATOM 653 C C . ILE A 1 80 ? -11.009 9.016 -3.822 1.00 91.69 80 ILE A C 1
ATOM 655 O O . ILE A 1 80 ? -10.458 8.541 -4.818 1.00 91.69 80 ILE A O 1
ATOM 659 N N . ASN A 1 81 ? -11.036 10.330 -3.610 1.00 88.88 81 ASN A N 1
ATOM 660 C CA . ASN A 1 81 ? -10.377 11.274 -4.509 1.00 88.88 81 ASN A CA 1
ATOM 661 C C . ASN A 1 81 ? -8.882 11.409 -4.169 1.00 88.88 81 ASN A C 1
ATOM 663 O O . ASN A 1 81 ? -8.464 12.379 -3.550 1.00 88.88 81 ASN A O 1
ATOM 667 N N . ALA A 1 82 ? -8.104 10.388 -4.528 1.00 86.19 82 ALA A N 1
ATOM 668 C CA . ALA A 1 82 ? -6.644 10.383 -4.440 1.00 86.19 82 ALA A CA 1
ATOM 669 C C . ALA A 1 82 ? -6.055 9.798 -5.729 1.00 86.19 82 ALA A C 1
ATOM 671 O O . ALA A 1 82 ? -6.383 8.657 -6.092 1.00 86.19 82 ALA A O 1
ATOM 672 N N . GLU A 1 83 ? -5.209 10.573 -6.401 1.00 81.25 83 GLU A N 1
ATOM 673 C CA . GLU A 1 83 ? -4.401 10.238 -7.581 1.00 81.25 83 GLU A CA 1
ATOM 674 C C . GLU A 1 83 ? -3.003 9.729 -7.190 1.00 81.25 83 GLU A C 1
ATOM 676 O O . GLU A 1 83 ? -2.398 8.941 -7.924 1.00 81.25 83 GLU A O 1
ATOM 681 N N . PHE A 1 84 ? -2.527 10.094 -5.997 1.00 79.31 84 PHE A N 1
ATOM 682 C CA . PHE A 1 84 ? -1.246 9.639 -5.462 1.00 79.31 84 PHE A CA 1
ATOM 683 C C . PHE A 1 84 ? -1.359 9.062 -4.047 1.00 79.31 84 PHE A C 1
ATOM 685 O O . PHE A 1 84 ? -2.317 9.291 -3.309 1.00 79.31 84 PHE A O 1
ATOM 692 N N . VAL A 1 85 ? -0.334 8.302 -3.643 1.00 82.44 85 VAL A N 1
ATOM 693 C CA . VAL A 1 85 ? -0.293 7.661 -2.319 1.00 82.44 85 VAL A CA 1
ATOM 694 C C . VAL A 1 85 ? -0.239 8.674 -1.169 1.00 82.44 85 VAL A C 1
ATOM 696 O O . VAL A 1 85 ? -0.818 8.411 -0.121 1.00 82.44 85 VAL A O 1
ATOM 699 N N . TYR A 1 86 ? 0.409 9.831 -1.349 1.00 81.88 86 TYR A N 1
ATOM 700 C CA . TYR A 1 86 ? 0.484 10.859 -0.303 1.00 81.88 86 TYR A CA 1
ATOM 701 C C . TYR A 1 86 ? -0.892 11.485 -0.027 1.00 81.88 86 TYR A C 1
ATOM 703 O O . TYR A 1 86 ? -1.248 11.667 1.131 1.00 81.88 86 TYR A O 1
ATOM 711 N N . GLU A 1 87 ? -1.709 11.696 -1.063 1.00 86.00 87 GLU A N 1
ATOM 712 C CA . GLU A 1 87 ? -3.090 12.188 -0.932 1.00 86.00 87 GLU A CA 1
ATOM 713 C C . GLU A 1 87 ? -3.953 11.170 -0.185 1.00 86.00 87 GLU A C 1
ATOM 715 O O . GLU A 1 87 ? -4.748 11.520 0.685 1.00 86.00 87 GLU A O 1
ATOM 720 N N . LEU A 1 88 ? -3.752 9.878 -0.468 1.00 86.94 88 LEU A N 1
ATOM 721 C CA . LEU A 1 88 ? -4.423 8.815 0.268 1.00 86.94 88 LEU A CA 1
ATOM 722 C C . LEU A 1 88 ? -4.033 8.818 1.756 1.00 86.94 88 LEU A C 1
ATOM 724 O O . LEU A 1 88 ? -4.902 8.645 2.608 1.00 86.94 88 LEU A O 1
ATOM 728 N N . ILE A 1 89 ? -2.753 9.019 2.079 1.00 87.62 89 ILE A N 1
ATOM 729 C CA . ILE A 1 89 ? -2.275 9.107 3.468 1.00 87.62 89 ILE A CA 1
ATOM 730 C C . ILE A 1 89 ? -2.894 10.316 4.181 1.00 87.62 89 ILE A C 1
ATOM 732 O O . ILE A 1 89 ? -3.358 10.174 5.314 1.00 87.62 89 ILE A O 1
ATOM 736 N N . GLU A 1 90 ? -2.950 11.481 3.532 1.00 87.12 90 GLU A N 1
ATOM 737 C CA . GLU A 1 90 ? -3.577 12.683 4.096 1.00 87.12 90 GLU A CA 1
ATOM 738 C C . GLU A 1 90 ? -5.065 12.452 4.391 1.00 87.12 90 GLU A C 1
ATOM 740 O O . GLU A 1 90 ? -5.512 12.703 5.511 1.00 87.12 90 GLU A O 1
ATOM 745 N N . LEU A 1 91 ? -5.809 11.865 3.447 1.00 90.25 91 LEU A N 1
ATOM 746 C CA . LEU A 1 91 ? -7.218 11.511 3.651 1.00 90.25 91 LEU A CA 1
ATOM 747 C C . LEU A 1 91 ? -7.410 10.537 4.821 1.00 90.25 91 LEU A C 1
ATOM 749 O O . LEU A 1 91 ? -8.296 10.727 5.652 1.00 90.25 91 LEU A O 1
ATOM 753 N N . LEU A 1 92 ? -6.575 9.498 4.916 1.00 89.81 92 LEU A N 1
ATOM 754 C CA . LEU A 1 92 ? -6.647 8.539 6.021 1.00 89.81 92 LEU A CA 1
ATOM 755 C C . LEU A 1 92 ? -6.291 9.170 7.370 1.00 89.81 92 LEU A C 1
ATOM 757 O O . LEU A 1 92 ? -6.842 8.755 8.387 1.00 89.81 92 LEU A O 1
ATOM 761 N N . THR A 1 93 ? -5.402 10.163 7.378 1.00 88.25 93 THR A N 1
ATOM 762 C CA . THR A 1 93 ? -5.044 10.922 8.582 1.00 88.25 93 THR A CA 1
ATOM 763 C C . THR A 1 93 ? -6.224 11.766 9.059 1.00 88.25 93 THR A C 1
ATOM 765 O O . THR A 1 93 ? -6.605 11.665 10.219 1.00 88.25 93 THR A O 1
ATOM 768 N N . VAL A 1 94 ? -6.843 12.546 8.163 1.00 89.69 94 VAL A N 1
ATOM 769 C CA . VAL A 1 94 ? -7.994 13.413 8.488 1.00 89.69 94 VAL A CA 1
ATOM 770 C C . VAL A 1 94 ? -9.184 12.604 9.007 1.00 89.69 94 VAL A C 1
ATOM 772 O O . VAL A 1 94 ? -9.896 13.039 9.907 1.00 89.69 94 VAL A O 1
ATOM 775 N N . GLU A 1 95 ? -9.390 11.404 8.471 1.00 90.88 95 GLU A N 1
ATOM 776 C CA . GLU A 1 95 ? -10.473 10.512 8.889 1.00 90.88 95 GLU A CA 1
ATOM 777 C C . GLU A 1 95 ? -10.130 9.646 10.119 1.00 90.88 95 GLU A C 1
ATOM 779 O O . GLU A 1 95 ? -10.889 8.731 10.435 1.00 90.88 95 GLU A O 1
ATOM 784 N N . ASN A 1 96 ? -8.997 9.881 10.795 1.00 90.62 96 ASN A N 1
ATOM 785 C CA . ASN A 1 96 ? -8.515 9.081 11.934 1.00 90.62 96 ASN A CA 1
ATOM 786 C C . ASN A 1 96 ? -8.424 7.569 11.641 1.00 90.62 96 ASN A C 1
ATOM 788 O O . ASN A 1 96 ? -8.612 6.724 12.518 1.00 90.62 96 ASN A O 1
ATOM 792 N N . ASN A 1 97 ? -8.118 7.213 10.391 1.00 92.25 97 ASN A N 1
ATOM 793 C CA . ASN A 1 97 ? -7.974 5.826 9.960 1.00 92.25 97 ASN A CA 1
ATOM 794 C C . ASN A 1 97 ? -6.548 5.286 10.124 1.00 92.25 97 ASN A C 1
ATOM 796 O O . ASN A 1 97 ? -6.355 4.081 9.984 1.00 92.25 97 ASN A O 1
ATOM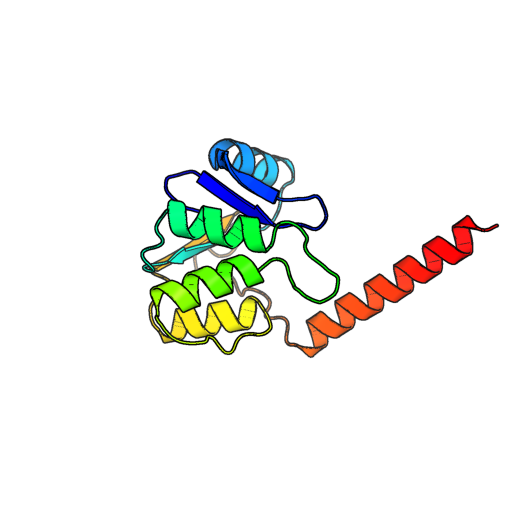 800 N N . ILE A 1 98 ? -5.552 6.137 10.398 1.00 91.31 98 ILE A N 1
ATOM 801 C CA . ILE A 1 98 ? -4.177 5.722 10.716 1.00 91.31 98 ILE A CA 1
ATOM 802 C C . ILE A 1 98 ? -4.040 5.617 12.233 1.00 91.31 98 ILE A C 1
ATOM 804 O O . ILE A 1 98 ? -4.132 6.616 12.939 1.00 91.31 98 ILE A O 1
ATOM 808 N N . THR A 1 99 ? -3.809 4.406 12.735 1.00 89.62 99 THR A N 1
ATOM 809 C CA . THR A 1 99 ? -3.731 4.130 14.179 1.00 89.62 99 THR A CA 1
ATOM 810 C C . THR A 1 99 ? -2.306 4.159 14.715 1.00 89.62 99 THR A C 1
ATOM 812 O O . THR A 1 99 ? -2.101 4.360 15.907 1.00 89.62 99 THR A O 1
ATOM 815 N N . ALA A 1 100 ? -1.315 3.915 13.858 1.00 86.19 100 ALA A N 1
ATOM 816 C CA . ALA A 1 100 ? 0.096 3.976 14.213 1.00 86.19 100 ALA A CA 1
ATOM 817 C C . ALA A 1 100 ? 0.958 4.179 12.965 1.00 86.19 100 ALA A C 1
ATOM 819 O O . ALA A 1 100 ? 0.609 3.717 11.876 1.00 86.19 100 ALA A O 1
ATOM 820 N N . THR A 1 101 ? 2.120 4.799 13.153 1.00 87.50 101 THR A N 1
ATOM 821 C CA . THR A 1 101 ? 3.133 4.985 12.112 1.00 87.50 101 THR A CA 1
ATOM 822 C C . THR A 1 101 ? 4.468 4.468 12.624 1.00 87.50 101 THR A C 1
ATOM 824 O O . THR A 1 101 ? 4.922 4.861 13.697 1.00 87.50 101 THR A O 1
ATOM 827 N N . TYR A 1 102 ? 5.113 3.602 11.849 1.00 84.06 102 TYR A N 1
ATOM 828 C CA . TYR A 1 102 ? 6.416 3.029 12.168 1.00 84.06 102 TYR A CA 1
ATOM 829 C C . TYR A 1 102 ? 7.441 3.438 11.116 1.00 84.06 102 TYR A C 1
ATOM 831 O O . TYR A 1 102 ? 7.155 3.431 9.919 1.00 84.06 102 TYR A O 1
ATOM 839 N N . HIS A 1 103 ? 8.653 3.744 11.567 1.00 84.50 103 HIS A N 1
ATOM 840 C CA . HIS A 1 103 ? 9.762 4.162 10.717 1.00 84.50 103 HIS A CA 1
ATOM 841 C C . HIS A 1 103 ? 10.865 3.109 10.779 1.00 84.50 103 HIS A C 1
ATOM 843 O O . HIS A 1 103 ? 11.326 2.745 11.859 1.00 84.50 103 HIS A O 1
ATOM 849 N N . PHE A 1 104 ? 11.284 2.607 9.620 1.00 82.50 104 PHE A N 1
ATOM 850 C CA . PHE A 1 104 ? 12.341 1.610 9.501 1.00 82.50 104 PHE A CA 1
ATOM 851 C C . PHE A 1 104 ? 13.487 2.122 8.627 1.00 82.50 104 PHE A C 1
ATOM 853 O O . PHE A 1 104 ? 13.250 2.679 7.556 1.00 82.50 104 PHE A O 1
ATOM 860 N N . GLY A 1 105 ? 14.730 1.916 9.073 1.00 78.25 105 GLY A N 1
ATOM 861 C CA . GLY A 1 105 ? 15.935 2.323 8.339 1.00 78.25 105 GLY A CA 1
ATOM 862 C C . GLY A 1 105 ? 16.211 3.832 8.339 1.00 78.25 105 GLY A C 1
ATOM 863 O O . GLY A 1 105 ? 17.144 4.274 7.675 1.00 78.25 105 GLY A O 1
ATOM 864 N N . PHE A 1 106 ? 15.414 4.621 9.063 1.00 75.69 106 PHE A N 1
ATOM 865 C CA . PHE A 1 106 ? 15.698 6.029 9.329 1.00 75.69 106 PHE A CA 1
ATOM 866 C C . PHE A 1 106 ? 16.706 6.134 10.474 1.00 75.69 106 PHE A C 1
ATOM 868 O O . PHE A 1 106 ? 16.642 5.357 11.428 1.00 75.69 106 PHE A O 1
ATOM 875 N N . ASP A 1 107 ? 17.644 7.073 10.367 1.00 66.00 107 ASP A N 1
ATOM 876 C CA . ASP A 1 107 ? 18.630 7.315 11.415 1.00 66.00 107 ASP A CA 1
ATOM 877 C C . ASP A 1 107 ? 17.907 7.784 12.686 1.00 66.00 107 ASP A C 1
ATOM 879 O O . ASP A 1 107 ? 17.068 8.680 12.632 1.00 66.00 107 ASP A O 1
ATOM 883 N N . LEU A 1 108 ? 18.243 7.183 13.831 1.00 53.56 108 LEU A N 1
ATOM 884 C CA . LEU A 1 108 ? 17.670 7.424 15.170 1.00 53.56 108 LEU A CA 1
ATOM 885 C C . LEU A 1 108 ? 17.837 8.866 15.701 1.00 53.56 108 LEU A C 1
ATOM 887 O O . LEU A 1 108 ? 17.530 9.136 16.862 1.00 53.56 108 LEU A O 1
ATOM 891 N N . ILE A 1 109 ? 18.300 9.814 14.881 1.00 47.44 109 ILE A N 1
ATOM 892 C CA . ILE A 1 109 ? 18.481 11.229 15.236 1.00 47.44 109 ILE A CA 1
ATOM 893 C C . ILE A 1 109 ? 17.120 11.944 15.245 1.00 47.44 109 ILE A C 1
ATOM 895 O O . ILE A 1 109 ? 16.928 12.974 14.606 1.00 47.44 109 ILE A O 1
ATOM 899 N N . SER A 1 110 ? 16.129 11.376 15.925 1.00 42.47 110 SER A N 1
ATOM 900 C CA . SER A 1 110 ? 14.844 12.027 16.147 1.00 42.47 110 SER A CA 1
ATOM 901 C C . SER A 1 110 ? 14.035 11.354 17.263 1.00 42.47 110 SER A C 1
ATOM 903 O O . SER A 1 110 ? 12.817 11.264 17.167 1.00 42.47 110 SER A O 1
ATOM 905 N N . ASN A 1 111 ? 14.671 10.914 18.357 1.00 40.88 111 ASN A N 1
ATOM 906 C CA . ASN A 1 111 ? 13.905 10.493 19.542 1.00 40.88 111 ASN A CA 1
ATOM 907 C C . ASN A 1 111 ? 12.980 11.612 20.085 1.00 40.88 111 ASN A C 1
ATOM 909 O O . ASN A 1 111 ? 12.039 11.291 20.795 1.00 40.88 111 ASN A O 1
ATOM 913 N N . ASP A 1 112 ? 13.183 12.874 19.673 1.00 43.22 112 ASP A N 1
ATOM 914 C CA . ASP A 1 112 ? 12.321 14.030 19.989 1.00 43.22 112 ASP A CA 1
ATOM 915 C C . ASP A 1 112 ? 11.860 14.851 18.768 1.00 43.22 112 ASP A C 1
ATOM 917 O O . ASP A 1 112 ? 11.292 15.934 18.915 1.00 43.22 112 ASP A O 1
ATOM 921 N N . LYS A 1 113 ? 12.093 14.386 17.534 1.00 45.69 113 LYS A N 1
ATOM 922 C CA . LYS A 1 113 ? 11.615 15.101 16.339 1.00 45.69 113 LYS A CA 1
ATOM 923 C C . LYS A 1 113 ? 10.737 14.185 15.506 1.00 45.69 113 LYS A C 1
ATOM 925 O O . LYS A 1 113 ? 11.117 13.068 15.173 1.00 45.69 113 LYS A O 1
ATOM 930 N N . LEU A 1 114 ? 9.541 14.671 15.181 1.00 49.50 114 LEU A N 1
ATOM 931 C CA . LEU A 1 114 ? 8.691 14.080 14.156 1.00 49.50 114 LEU A CA 1
ATOM 932 C C . LEU A 1 114 ? 9.556 13.871 12.911 1.00 49.50 114 LEU A C 1
ATOM 934 O O . LEU A 1 114 ? 10.135 14.829 12.401 1.00 49.50 114 LEU A O 1
ATOM 938 N N . VAL A 1 115 ? 9.689 12.623 12.461 1.00 51.53 115 VAL A N 1
ATOM 939 C CA . VAL A 1 115 ? 10.309 12.328 11.169 1.00 51.53 115 VAL A CA 1
ATOM 940 C C . VAL A 1 11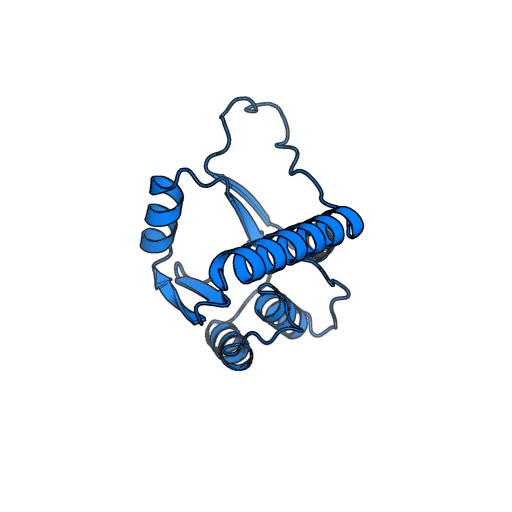5 ? 9.477 13.060 10.128 1.00 51.53 115 VAL A C 1
ATOM 942 O O . VAL A 1 115 ? 8.330 12.696 9.864 1.00 51.53 115 VAL A O 1
ATOM 945 N N . GLU A 1 116 ? 10.033 14.133 9.578 1.00 52.81 116 GLU A N 1
ATOM 946 C CA . GLU A 1 116 ? 9.385 14.870 8.511 1.00 52.81 116 GLU A CA 1
ATOM 947 C C . GLU A 1 116 ? 9.489 14.008 7.256 1.00 52.81 116 GLU A C 1
ATOM 949 O O . GLU A 1 116 ? 10.547 13.881 6.638 1.00 52.81 116 GLU A O 1
ATOM 954 N N . ILE A 1 117 ? 8.396 13.314 6.934 1.00 55.81 117 ILE A N 1
ATOM 955 C CA . ILE A 1 117 ? 8.295 12.576 5.682 1.00 55.81 117 ILE A CA 1
ATOM 956 C C . ILE A 1 117 ? 8.341 13.636 4.580 1.00 55.81 117 ILE A C 1
ATOM 958 O O . ILE A 1 117 ? 7.428 14.467 4.540 1.00 55.81 117 ILE A O 1
ATOM 962 N N . PRO A 1 118 ? 9.361 13.637 3.701 1.00 57.97 118 PRO A N 1
ATOM 963 C CA . PRO A 1 118 ? 9.409 14.591 2.607 1.00 57.97 118 PRO A CA 1
ATOM 964 C C . PRO A 1 118 ? 8.127 14.443 1.788 1.00 57.97 118 PRO A C 1
ATOM 966 O O . PRO A 1 118 ? 7.841 13.378 1.233 1.00 57.97 118 PRO A O 1
ATOM 969 N N . ARG A 1 119 ? 7.312 15.501 1.784 1.00 59.34 119 ARG A N 1
ATOM 970 C CA . ARG A 1 119 ? 6.076 15.551 1.010 1.00 59.34 119 ARG A CA 1
ATOM 971 C C . ARG A 1 119 ? 6.440 15.973 -0.399 1.00 59.34 119 ARG A C 1
ATOM 973 O O . ARG A 1 119 ? 6.864 17.100 -0.621 1.00 59.34 119 ARG A O 1
ATOM 980 N N . TYR A 1 120 ? 6.274 15.051 -1.333 1.00 66.50 120 TYR A N 1
ATOM 981 C CA . TYR A 1 120 ? 6.332 15.364 -2.750 1.00 66.50 120 TYR A CA 1
ATOM 982 C C . TYR A 1 120 ? 4.968 15.898 -3.160 1.00 66.50 120 TYR A C 1
ATOM 984 O O . TYR A 1 120 ? 3.954 15.236 -2.933 1.00 66.50 120 TYR A O 1
ATOM 992 N N . ASN A 1 121 ? 4.930 17.088 -3.747 1.00 70.69 121 ASN A N 1
ATOM 993 C CA . ASN A 1 121 ? 3.716 17.566 -4.389 1.00 70.69 121 ASN A CA 1
ATOM 994 C C . ASN A 1 121 ? 3.546 16.878 -5.761 1.00 70.69 121 ASN A C 1
ATOM 996 O O . ASN A 1 121 ? 4.451 16.208 -6.271 1.00 70.69 121 ASN A O 1
ATOM 1000 N N . LYS A 1 122 ? 2.379 17.058 -6.388 1.00 73.94 122 LYS A N 1
ATOM 1001 C CA . LYS A 1 122 ? 2.086 16.499 -7.718 1.00 73.94 122 LYS A CA 1
ATOM 1002 C C . LYS A 1 122 ? 3.164 16.846 -8.752 1.00 73.94 122 LYS A C 1
ATOM 1004 O O . LYS A 1 122 ? 3.538 15.989 -9.551 1.00 73.94 122 LYS A O 1
ATOM 1009 N N . GLN A 1 123 ? 3.683 18.074 -8.728 1.00 77.12 123 GLN A N 1
ATOM 1010 C CA . GLN A 1 123 ? 4.714 18.522 -9.661 1.00 77.12 123 GLN A CA 1
ATOM 1011 C C . GLN A 1 123 ? 6.043 17.794 -9.434 1.00 77.12 123 GLN A C 1
ATOM 1013 O O . GLN A 1 123 ? 6.674 17.396 -10.408 1.00 77.12 123 GLN A O 1
ATOM 1018 N N . ASP A 1 124 ? 6.439 17.551 -8.184 1.00 76.56 124 ASP A N 1
ATOM 1019 C CA . ASP A 1 124 ? 7.652 16.792 -7.857 1.00 76.56 124 ASP A CA 1
ATOM 1020 C C . ASP A 1 124 ? 7.574 15.366 -8.416 1.00 76.56 124 ASP A C 1
ATOM 1022 O O . ASP A 1 124 ? 8.521 14.876 -9.037 1.00 76.56 124 ASP A O 1
ATOM 1026 N N . VAL A 1 125 ? 6.413 14.719 -8.271 1.00 74.69 125 VAL A N 1
ATOM 1027 C CA . VAL A 1 125 ? 6.176 13.371 -8.807 1.00 74.69 125 VAL A CA 1
ATOM 1028 C C . VAL A 1 125 ? 6.217 13.370 -10.337 1.00 74.69 125 VAL A C 1
ATOM 1030 O O . VAL A 1 125 ? 6.885 12.525 -10.936 1.00 74.69 125 VAL A O 1
ATOM 1033 N N . VAL A 1 126 ? 5.554 14.333 -10.983 1.00 77.44 126 VAL A N 1
ATOM 1034 C CA . VAL A 1 126 ? 5.568 14.484 -12.448 1.00 77.44 126 VAL A CA 1
ATOM 1035 C C . VAL A 1 126 ? 6.986 14.745 -12.962 1.00 77.44 126 VAL A C 1
ATOM 1037 O O . VAL A 1 126 ? 7.408 14.125 -13.939 1.00 77.44 126 VAL A O 1
ATOM 1040 N N . ASN A 1 127 ? 7.753 15.598 -12.281 1.00 81.56 127 ASN A N 1
ATOM 1041 C CA . ASN A 1 127 ? 9.145 15.885 -12.620 1.00 81.56 127 ASN A CA 1
ATOM 1042 C C . ASN A 1 127 ? 10.005 14.619 -12.538 1.00 81.56 127 ASN A C 1
ATOM 1044 O O . ASN A 1 127 ? 10.768 14.338 -13.461 1.00 81.56 127 ASN A O 1
ATOM 1048 N N . CYS A 1 128 ? 9.844 13.811 -11.485 1.00 80.50 128 CYS A N 1
ATOM 1049 C CA . CYS A 1 128 ? 10.523 12.521 -11.372 1.00 80.50 128 CYS A CA 1
ATOM 1050 C C . CYS A 1 128 ? 10.174 11.572 -12.529 1.00 80.50 128 CYS A C 1
ATOM 1052 O O . CYS A 1 128 ? 11.077 10.957 -13.097 1.00 80.50 128 CYS A O 1
ATOM 1054 N N . ILE A 1 129 ? 8.896 11.473 -12.911 1.00 77.62 129 ILE A N 1
ATOM 1055 C CA . ILE A 1 129 ? 8.459 10.640 -14.045 1.00 77.62 129 ILE A CA 1
ATOM 1056 C C . ILE A 1 129 ? 9.102 11.124 -15.350 1.00 77.62 129 ILE A C 1
ATOM 1058 O O . ILE A 1 129 ? 9.630 10.315 -16.114 1.00 77.62 129 ILE A O 1
ATOM 1062 N N . ASN A 1 130 ? 9.087 12.433 -15.603 1.00 82.62 130 ASN A N 1
ATOM 1063 C CA . ASN A 1 130 ? 9.667 13.018 -16.811 1.00 82.62 130 ASN A CA 1
ATOM 1064 C C . ASN A 1 130 ? 11.183 12.798 -16.874 1.00 82.62 130 ASN A C 1
ATOM 1066 O O . ASN A 1 130 ? 11.699 12.384 -17.910 1.00 82.62 130 ASN A O 1
ATOM 1070 N N . ASN A 1 131 ? 11.886 12.985 -15.756 1.00 82.38 131 ASN A N 1
ATOM 1071 C CA . ASN A 1 131 ? 13.322 12.726 -15.672 1.00 82.38 131 ASN A CA 1
ATOM 1072 C C . ASN A 1 131 ? 13.650 11.253 -15.956 1.00 82.38 131 ASN A C 1
ATOM 1074 O O . ASN A 1 131 ? 14.571 10.969 -16.722 1.00 82.38 131 ASN A O 1
ATOM 1078 N N . ALA A 1 132 ? 12.864 10.319 -15.411 1.00 79.06 132 ALA A N 1
ATOM 1079 C CA . ALA A 1 132 ? 13.033 8.892 -15.679 1.00 79.06 132 ALA A CA 1
ATOM 1080 C C . ALA A 1 132 ? 12.781 8.539 -17.157 1.00 79.06 132 ALA A C 1
ATOM 1082 O O . ALA A 1 132 ? 13.518 7.733 -17.727 1.00 79.06 132 ALA A O 1
ATOM 1083 N N . LYS A 1 133 ? 11.784 9.166 -17.801 1.00 78.94 133 LYS A N 1
ATOM 1084 C CA . LYS A 1 133 ? 11.535 9.012 -19.246 1.00 78.94 133 LYS A CA 1
ATOM 1085 C C . LYS A 1 133 ? 12.722 9.498 -20.077 1.00 78.94 133 LYS A C 1
ATOM 1087 O O . LYS A 1 133 ? 13.192 8.758 -20.935 1.00 78.94 133 LYS A O 1
ATOM 1092 N N . ILE A 1 134 ? 13.254 10.684 -19.774 1.00 85.06 134 ILE A N 1
ATOM 1093 C CA . ILE A 1 134 ? 14.433 11.241 -20.458 1.00 85.06 134 ILE A CA 1
ATOM 1094 C C . ILE A 1 134 ? 15.643 10.307 -20.307 1.00 85.06 134 ILE A C 1
ATOM 1096 O O . ILE A 1 134 ? 16.379 10.073 -21.266 1.00 85.06 134 ILE A O 1
ATOM 1100 N N . GLU A 1 135 ? 15.866 9.757 -19.112 1.00 83.50 135 GLU A N 1
ATOM 1101 C CA . GLU A 1 135 ? 16.968 8.821 -18.872 1.00 83.50 135 GLU A CA 1
ATOM 1102 C C . GLU A 1 135 ? 16.798 7.514 -19.664 1.00 83.50 135 GLU A C 1
ATOM 1104 O O . GLU A 1 135 ? 17.765 7.002 -20.233 1.00 83.50 135 GLU A O 1
ATOM 1109 N N . LEU A 1 136 ? 15.571 6.993 -19.745 1.00 79.31 136 LEU A N 1
ATOM 1110 C CA . LEU A 1 136 ? 15.253 5.808 -20.538 1.00 79.31 136 LEU A CA 1
ATOM 1111 C C . LEU A 1 136 ? 15.480 6.052 -22.037 1.00 79.31 136 LEU A C 1
ATOM 1113 O O . LEU A 1 136 ? 16.133 5.243 -22.693 1.00 79.31 136 LEU A O 1
ATOM 1117 N N . GLU A 1 137 ? 15.008 7.181 -22.570 1.00 83.88 137 GLU A N 1
ATOM 1118 C CA . GLU A 1 137 ? 15.223 7.572 -23.969 1.00 83.88 137 GLU A CA 1
ATOM 1119 C C . GLU A 1 137 ? 16.711 7.704 -24.308 1.00 83.88 137 GLU A C 1
ATOM 1121 O O . GLU A 1 137 ? 17.147 7.268 -25.376 1.00 83.88 137 GLU A O 1
ATOM 1126 N N . ARG A 1 138 ? 17.512 8.258 -23.387 1.00 81.56 138 ARG A N 1
ATOM 1127 C CA . ARG A 1 138 ? 18.973 8.301 -23.531 1.00 81.56 138 ARG A CA 1
ATOM 1128 C C . ARG A 1 138 ? 19.560 6.896 -23.610 1.00 81.56 138 ARG A C 1
ATOM 1130 O O . ARG A 1 138 ? 20.300 6.626 -24.546 1.00 81.56 138 ARG A O 1
ATOM 1137 N N . LYS A 1 139 ? 19.197 5.993 -22.692 1.00 81.88 139 LYS A N 1
ATOM 1138 C CA . LYS A 1 139 ? 19.690 4.601 -22.690 1.00 81.88 139 LYS A CA 1
ATOM 1139 C C . LYS A 1 139 ? 19.338 3.855 -23.976 1.00 81.88 139 LYS A C 1
ATOM 1141 O O . LYS A 1 139 ? 20.184 3.138 -24.497 1.00 81.88 139 LYS A O 1
ATOM 1146 N N . ILE A 1 140 ? 18.127 4.052 -24.501 1.00 81.31 140 ILE A N 1
ATOM 1147 C CA . ILE A 1 140 ? 17.708 3.460 -25.778 1.00 81.31 140 ILE A CA 1
ATOM 1148 C C . ILE A 1 140 ? 18.568 4.005 -26.923 1.00 81.31 140 ILE A C 1
ATOM 1150 O O . ILE A 1 140 ? 19.084 3.218 -27.708 1.00 81.31 140 ILE A O 1
ATOM 1154 N N . LYS A 1 141 ? 18.785 5.325 -27.001 1.00 73.81 141 LYS A N 1
ATOM 1155 C CA . LYS A 1 141 ? 19.623 5.927 -28.055 1.00 73.81 141 LYS A CA 1
ATOM 1156 C C . LYS A 1 141 ? 21.072 5.437 -28.021 1.00 73.81 141 LYS A C 1
ATOM 1158 O O . LYS A 1 141 ? 21.650 5.229 -29.080 1.00 73.81 141 LYS A O 1
ATOM 1163 N N . THR A 1 142 ? 21.646 5.235 -26.836 1.00 69.69 142 THR A N 1
ATOM 1164 C CA . THR A 1 142 ? 23.027 4.747 -26.700 1.00 69.69 142 THR A CA 1
ATOM 1165 C C . THR A 1 142 ? 23.163 3.247 -26.978 1.00 69.69 142 THR A C 1
ATOM 1167 O O . THR A 1 142 ? 24.240 2.810 -27.349 1.00 69.69 142 THR A O 1
ATOM 1170 N N . ALA A 1 143 ? 22.099 2.453 -26.813 1.00 63.69 143 ALA A N 1
ATOM 1171 C CA . ALA A 1 143 ? 22.122 1.005 -27.054 1.00 63.69 143 ALA A CA 1
ATOM 1172 C C . ALA A 1 143 ? 21.974 0.610 -28.538 1.00 63.69 143 ALA A C 1
ATOM 1174 O O . ALA A 1 143 ? 22.132 -0.559 -28.875 1.00 63.69 143 ALA A O 1
ATOM 1175 N N . VAL A 1 144 ? 21.630 1.564 -29.410 1.00 57.41 144 VAL A N 1
ATOM 1176 C CA . VAL A 1 144 ? 21.449 1.361 -30.861 1.00 57.41 144 VAL A CA 1
ATOM 1177 C C . VAL A 1 144 ? 22.729 1.712 -31.651 1.00 57.41 144 VAL A C 1
ATOM 1179 O O . VAL A 1 144 ? 22.740 1.599 -32.874 1.00 57.41 144 VAL A O 1
ATOM 1182 N N . TYR A 1 145 ? 23.811 2.096 -30.961 1.00 45.94 145 TYR A N 1
ATOM 1183 C CA . TYR A 1 145 ? 25.144 2.346 -31.525 1.00 45.94 145 TYR A CA 1
ATOM 1184 C C . TYR A 1 145 ? 26.156 1.286 -31.094 1.00 45.94 145 TYR A C 1
ATOM 1186 O O . TYR A 1 145 ? 26.140 0.909 -29.900 1.00 45.94 145 TYR A O 1
#